Protein AF-A0A2A2QV15-F1 (afdb_monomer)

Solvent-accessible surface area (backbone atoms only — not comparable to full-atom values): 8910 Å² total; per-residue (Å²): 114,70,64,63,65,43,43,41,38,60,51,23,40,76,67,44,56,56,56,66,81,51,39,80,60,64,82,60,54,75,88,57,43,46,64,79,44,64,52,80,42,52,24,30,35,53,59,48,72,70,83,32,42,72,57,28,51,49,42,44,73,75,49,72,60,38,76,55,80,49,39,52,25,42,58,90,40,70,61,56,55,72,68,52,39,28,54,50,25,43,50,62,38,37,58,78,26,52,36,63,57,89,70,87,46,92,55,58,58,72,50,52,46,36,36,40,31,34,76,60,78,73,68,25,27,35,42,35,31,18,73,95,70,39,31,36,40,40,30,36,72,92,50,37,34,38,28,22,41,26,72,68,35,41,56,58,46,29,74,68,73,68,54,133

Nearest PDB structures (foldseek):
  4q0y-assembly2_C  TM=4.110E-01  e=7.824E-01  Clostridium sporogenes ATCC 15579
  8c61-assembly2_G  TM=3.708E-01  e=2.998E+00  Homo sapiens
  6obt-assembly1_A-2  TM=4.190E-01  e=6.043E+00  Streptomyces parvulus
  8a5m-assembly2_B  TM=4.557E-01  e=9.642E+00  Homo sapiens

pLDDT: mean 89.87, std 8.26, range [58.31, 98.19]

Sequence (164 aa):
MVVAWRCWPVVAALTGWNLRGAVIATPLSEFFLPPVRKPDEIRSGMAHPGFELPKLVAQSIFCLRAVRQGHAFWRDDPALADAEATQLAAILADSATYAPWWGEKGCGGFHADCYLRWGEGDERREVILCEGCHEALVYFGGGFVRCDLTKEGFEKISAITGAP

Structure (mmCIF, N/CA/C/O backbone):
data_AF-A0A2A2QV15-F1
#
_entry.id   AF-A0A2A2QV15-F1
#
loop_
_atom_site.group_PDB
_atom_site.id
_atom_site.type_symbol
_atom_site.label_atom_id
_atom_site.label_alt_id
_atom_site.label_comp_id
_atom_site.label_asym_id
_atom_site.label_entity_id
_atom_site.label_seq_id
_atom_site.pdbx_PDB_ins_code
_atom_site.Cartn_x
_atom_site.Cartn_y
_atom_site.Cartn_z
_atom_site.occupancy
_atom_site.B_iso_or_equiv
_atom_site.auth_seq_id
_atom_site.auth_comp_id
_atom_site.auth_asym_id
_atom_site.auth_atom_id
_atom_site.pdbx_PDB_model_num
ATOM 1 N N . MET A 1 1 ? 12.745 -19.283 -19.997 1.00 62.44 1 MET A N 1
ATOM 2 C CA . MET A 1 1 ? 11.746 -19.344 -18.902 1.00 62.44 1 MET A CA 1
ATOM 3 C C . MET A 1 1 ? 11.985 -18.302 -17.801 1.00 62.44 1 MET A C 1
ATOM 5 O O . MET A 1 1 ? 11.035 -17.636 -17.422 1.00 62.44 1 MET A O 1
ATOM 9 N N . VAL A 1 2 ? 13.229 -18.078 -17.342 1.00 74.25 2 VAL A N 1
ATOM 10 C CA . VAL A 1 2 ? 13.550 -17.121 -16.251 1.00 74.25 2 VAL A CA 1
ATOM 11 C C . VAL A 1 2 ? 13.168 -15.664 -16.563 1.00 74.25 2 VAL A C 1
ATOM 13 O O . VAL A 1 2 ? 12.631 -14.979 -15.700 1.00 74.25 2 VAL A O 1
ATOM 16 N N . VAL A 1 3 ? 13.390 -15.191 -17.795 1.00 74.25 3 VAL A N 1
ATOM 17 C CA . VAL A 1 3 ? 13.098 -13.794 -18.184 1.00 74.25 3 VAL A CA 1
ATOM 18 C C . VAL A 1 3 ? 11.598 -13.488 -18.161 1.00 74.25 3 VAL A C 1
ATOM 20 O O . VAL A 1 3 ? 11.200 -12.457 -17.634 1.00 74.25 3 VAL A O 1
ATOM 23 N N . ALA A 1 4 ? 10.756 -14.402 -18.655 1.00 76.50 4 ALA A N 1
ATOM 24 C CA . ALA A 1 4 ? 9.303 -14.218 -18.655 1.00 76.50 4 ALA A CA 1
ATOM 25 C C . ALA A 1 4 ? 8.748 -14.067 -17.228 1.00 76.50 4 ALA A C 1
ATOM 27 O O . ALA A 1 4 ? 7.976 -13.153 -16.956 1.00 76.50 4 ALA A O 1
ATOM 28 N N . TRP A 1 5 ? 9.221 -14.898 -16.292 1.00 77.50 5 TRP A N 1
ATOM 29 C CA . TRP A 1 5 ? 8.878 -14.757 -14.875 1.00 77.50 5 TRP A CA 1
ATOM 30 C C . TRP A 1 5 ? 9.447 -13.464 -14.277 1.00 77.50 5 TRP A C 1
ATOM 32 O O . TRP A 1 5 ? 8.806 -12.810 -13.454 1.00 77.50 5 TRP A O 1
ATOM 42 N N . ARG A 1 6 ? 10.633 -13.034 -14.737 1.00 80.81 6 ARG A N 1
ATOM 43 C CA . ARG A 1 6 ? 11.233 -11.781 -14.278 1.00 80.81 6 ARG A CA 1
ATOM 44 C C . ARG A 1 6 ? 10.488 -10.526 -14.744 1.00 80.81 6 ARG A C 1
ATOM 46 O O . ARG A 1 6 ? 10.493 -9.541 -14.015 1.00 80.81 6 ARG A O 1
ATOM 53 N N . CYS A 1 7 ? 9.819 -10.559 -15.885 1.00 81.69 7 CYS A N 1
ATOM 54 C CA . CYS A 1 7 ? 9.044 -9.418 -16.374 1.00 81.69 7 CYS A CA 1
ATOM 55 C C . CYS A 1 7 ? 7.574 -9.453 -15.936 1.00 81.69 7 CYS A C 1
ATOM 57 O O . CYS A 1 7 ? 6.863 -8.481 -16.173 1.00 81.69 7 CYS A O 1
ATOM 59 N N . TRP A 1 8 ? 7.113 -10.527 -15.282 1.00 81.50 8 TRP A N 1
ATOM 60 C CA . TRP A 1 8 ? 5.705 -10.685 -14.907 1.00 81.50 8 TRP A CA 1
ATOM 61 C C . TRP A 1 8 ? 5.116 -9.489 -14.142 1.00 81.50 8 T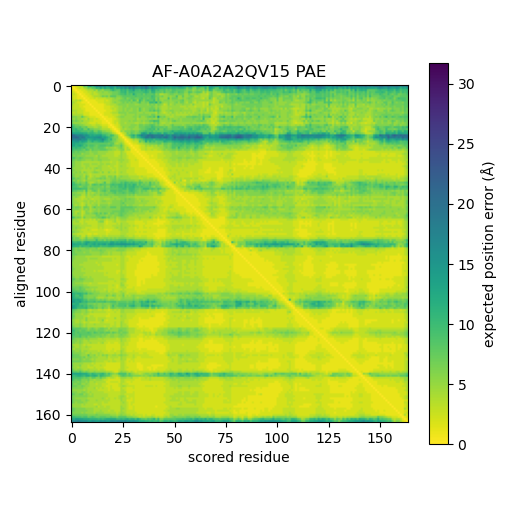RP A C 1
ATOM 63 O O . TRP A 1 8 ? 4.050 -9.045 -14.547 1.00 81.50 8 TRP A O 1
ATOM 73 N N . PRO A 1 9 ? 5.771 -8.899 -13.120 1.00 79.75 9 PRO A N 1
ATOM 74 C CA . PRO A 1 9 ? 5.202 -7.741 -12.424 1.00 79.75 9 PRO A CA 1
ATOM 75 C C . PRO A 1 9 ? 5.013 -6.521 -13.331 1.00 79.75 9 PRO A C 1
ATOM 77 O O . PRO A 1 9 ? 4.030 -5.801 -13.201 1.00 79.75 9 PRO A O 1
ATOM 80 N N . VAL A 1 10 ? 5.923 -6.321 -14.291 1.00 80.56 10 VAL A N 1
ATOM 81 C CA . VAL A 1 10 ? 5.814 -5.246 -15.286 1.00 80.56 10 V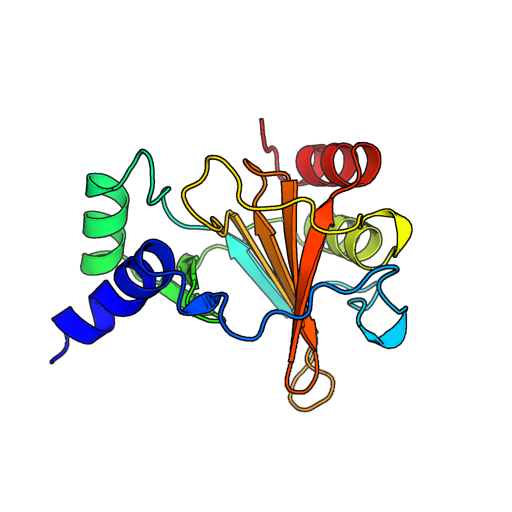AL A CA 1
ATOM 82 C C . VAL A 1 10 ? 4.623 -5.508 -16.204 1.00 80.56 10 VAL A C 1
ATOM 84 O O . VAL A 1 10 ? 3.812 -4.619 -16.428 1.00 80.56 10 VAL A O 1
ATOM 87 N N . VAL A 1 11 ? 4.472 -6.742 -16.691 1.00 84.31 11 VAL A N 1
ATOM 88 C CA . VAL A 1 11 ? 3.320 -7.132 -17.519 1.00 84.31 11 VAL A CA 1
ATOM 89 C C . VAL A 1 11 ? 2.014 -7.002 -16.737 1.00 84.31 11 VAL A C 1
ATOM 91 O O . VAL A 1 11 ? 1.047 -6.462 -17.264 1.00 84.31 11 VAL A O 1
ATOM 94 N N . ALA A 1 12 ? 1.977 -7.464 -15.488 1.00 82.75 12 ALA A N 1
ATOM 95 C CA . ALA A 1 12 ? 0.801 -7.387 -14.633 1.00 82.75 12 ALA A CA 1
ATOM 96 C C . ALA A 1 12 ? 0.378 -5.931 -14.423 1.00 82.75 12 ALA A C 1
ATOM 98 O O . ALA A 1 12 ? -0.772 -5.615 -14.707 1.00 82.75 12 ALA A O 1
ATOM 99 N N . ALA A 1 13 ? 1.319 -5.052 -14.057 1.00 81.75 13 ALA A N 1
ATOM 100 C CA . ALA A 1 13 ? 1.068 -3.622 -13.903 1.00 81.75 13 ALA A CA 1
ATOM 101 C C . ALA A 1 13 ? 0.555 -2.979 -15.203 1.00 81.75 13 ALA A C 1
ATOM 103 O O . ALA A 1 13 ? -0.468 -2.307 -15.186 1.00 81.75 13 ALA A O 1
ATOM 104 N N . LEU A 1 14 ? 1.205 -3.241 -16.344 1.00 81.75 14 LEU A N 1
ATOM 105 C CA . LEU A 1 14 ? 0.814 -2.662 -17.639 1.00 81.75 14 LEU A CA 1
ATOM 106 C C . LEU A 1 14 ? -0.540 -3.166 -18.159 1.00 81.75 14 LEU A C 1
ATOM 108 O O . LEU A 1 14 ? -1.197 -2.480 -18.935 1.00 81.75 14 LEU A O 1
ATOM 112 N N . THR A 1 15 ? -0.943 -4.378 -17.781 1.00 84.00 15 THR A N 1
ATOM 113 C CA . THR A 1 15 ? -2.201 -4.996 -18.238 1.00 84.00 15 THR A CA 1
ATOM 114 C C . THR A 1 15 ? -3.331 -4.881 -17.216 1.00 84.00 15 THR A C 1
ATOM 116 O O . THR A 1 15 ? -4.448 -5.319 -17.496 1.00 84.00 15 THR A O 1
ATOM 119 N N . GLY A 1 16 ? -3.045 -4.352 -16.021 1.00 81.69 16 GLY A N 1
ATOM 120 C CA . GLY A 1 16 ? -3.964 -4.331 -14.884 1.00 81.69 16 GLY A CA 1
ATOM 121 C C . GLY A 1 16 ? -4.351 -5.724 -14.374 1.00 81.69 16 GLY A C 1
ATOM 122 O O . GLY A 1 16 ? -5.360 -5.867 -13.686 1.00 81.69 16 GLY A O 1
ATOM 123 N N . TRP A 1 17 ? -3.603 -6.782 -14.716 1.00 84.88 17 TRP A N 1
ATOM 124 C CA . TRP A 1 17 ? -3.956 -8.149 -14.307 1.00 84.88 17 TRP A CA 1
ATOM 125 C C . TRP A 1 17 ? -3.967 -8.290 -12.782 1.00 84.88 17 TRP A C 1
ATOM 127 O O . TRP A 1 17 ? -4.853 -8.930 -12.224 1.00 84.88 17 TRP A O 1
ATOM 137 N N . ASN A 1 18 ? -3.012 -7.654 -12.109 1.00 82.44 18 ASN A N 1
ATOM 138 C CA . ASN A 1 18 ? -2.899 -7.581 -10.650 1.00 82.44 18 ASN A CA 1
ATOM 139 C C . ASN A 1 18 ? -4.104 -6.917 -9.961 1.00 82.44 18 ASN A C 1
ATOM 141 O O . ASN A 1 18 ? -4.276 -7.090 -8.763 1.00 82.44 18 ASN A O 1
ATOM 145 N N . LEU A 1 19 ? -4.942 -6.190 -10.703 1.00 86.44 19 LEU A N 1
ATOM 146 C CA . LEU A 1 19 ? -6.130 -5.513 -10.178 1.00 86.44 19 LEU A CA 1
ATOM 147 C C . LEU A 1 19 ? -7.428 -6.267 -10.500 1.00 86.44 19 LEU A C 1
ATOM 149 O O . LEU A 1 19 ? -8.512 -5.858 -10.080 1.00 86.44 19 LEU A O 1
ATOM 153 N N . ARG A 1 20 ? -7.357 -7.380 -11.241 1.00 85.19 20 ARG A N 1
ATOM 154 C CA . ARG A 1 20 ? -8.545 -8.173 -11.574 1.00 85.19 20 ARG A CA 1
ATOM 155 C C . ARG A 1 20 ? -9.133 -8.808 -10.318 1.00 85.19 20 ARG A C 1
ATOM 157 O O . ARG A 1 20 ? -8.440 -9.503 -9.585 1.00 85.19 20 ARG A O 1
ATOM 164 N N . GLY A 1 21 ? -10.436 -8.615 -10.127 1.00 83.00 21 GLY A N 1
ATOM 165 C CA . GLY A 1 21 ? -11.162 -9.131 -8.966 1.00 83.00 21 GLY A CA 1
ATOM 166 C C . GLY A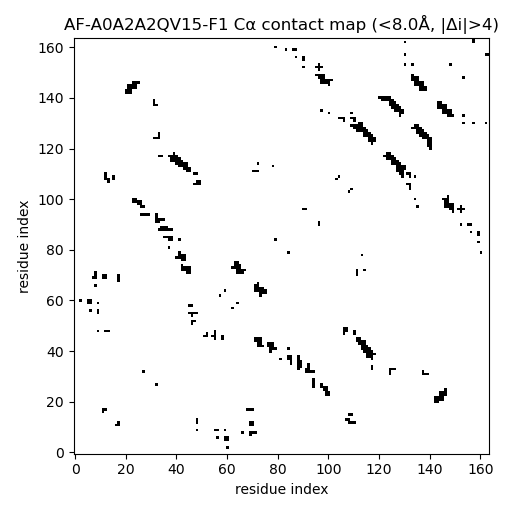 1 21 ? -11.178 -8.186 -7.765 1.00 83.00 21 GLY A C 1
ATOM 167 O O . GLY A 1 21 ? -11.719 -8.571 -6.732 1.00 83.00 21 GLY A O 1
ATOM 168 N N . ALA A 1 22 ? -10.639 -6.967 -7.900 1.00 82.31 22 ALA A N 1
ATOM 169 C CA . ALA A 1 22 ? -10.774 -5.937 -6.878 1.00 82.31 22 ALA A CA 1
ATOM 170 C C . ALA A 1 22 ? -12.256 -5.665 -6.609 1.00 82.31 22 ALA A C 1
ATOM 172 O O . ALA A 1 22 ? -13.003 -5.294 -7.520 1.00 82.31 22 ALA A O 1
ATOM 173 N N . VAL A 1 23 ? -12.679 -5.818 -5.358 1.00 84.25 23 VAL A N 1
ATOM 174 C CA . VAL A 1 23 ? -13.989 -5.328 -4.946 1.00 84.25 23 VAL A CA 1
ATOM 175 C C . VAL A 1 23 ? -13.869 -3.822 -4.742 1.00 84.25 23 VAL A C 1
ATOM 177 O O . VAL A 1 23 ? -12.983 -3.343 -4.040 1.00 84.25 23 VAL A O 1
ATOM 180 N N . ILE A 1 24 ? -14.773 -3.065 -5.351 1.00 77.06 24 ILE A N 1
ATOM 181 C CA . ILE A 1 24 ? -14.915 -1.636 -5.081 1.00 77.06 24 ILE A CA 1
ATOM 182 C C . ILE A 1 24 ? -15.961 -1.530 -3.974 1.00 77.06 24 ILE A C 1
ATOM 184 O O . ILE A 1 24 ? -17.159 -1.555 -4.245 1.00 77.06 24 ILE A O 1
ATOM 188 N N . ALA A 1 25 ? -15.525 -1.522 -2.715 1.00 62.81 25 ALA A N 1
ATOM 189 C CA . ALA A 1 25 ? -16.428 -1.475 -1.568 1.00 62.81 25 ALA A CA 1
ATOM 190 C C . ALA A 1 25 ? -16.093 -0.295 -0.667 1.00 62.81 25 ALA A C 1
ATOM 192 O O . ALA A 1 25 ? -14.955 -0.143 -0.231 1.00 62.81 25 ALA A O 1
ATOM 193 N N . THR A 1 26 ? -17.114 0.502 -0.351 1.00 61.28 26 THR A N 1
ATOM 194 C CA . THR A 1 26 ? -17.081 1.451 0.765 1.00 61.28 26 THR A CA 1
ATOM 195 C C . THR A 1 26 ? -18.448 1.584 1.445 1.00 61.28 26 THR A C 1
ATOM 197 O O . THR A 1 26 ? -19.468 1.439 0.767 1.00 61.28 26 THR A O 1
ATOM 200 N N . PRO A 1 27 ? -18.479 1.866 2.766 1.00 71.94 27 PRO A N 1
ATOM 201 C CA . PRO A 1 27 ? -17.313 2.020 3.648 1.00 71.94 27 PRO A CA 1
ATOM 202 C C . PRO A 1 27 ? -16.567 0.693 3.856 1.00 71.94 27 PRO A C 1
ATOM 204 O O . PRO A 1 27 ? -17.160 -0.385 3.776 1.00 71.94 27 PRO A O 1
ATOM 207 N N . LEU A 1 28 ? -15.246 0.768 4.048 1.00 82.00 28 LEU A N 1
ATOM 208 C CA . LEU A 1 28 ? -14.431 -0.418 4.302 1.00 82.00 28 LEU A CA 1
ATOM 209 C C . LEU A 1 28 ? -14.851 -0.981 5.665 1.00 82.00 28 LEU A C 1
ATOM 211 O O . LEU A 1 28 ? -14.764 -0.284 6.674 1.00 82.00 28 LEU A O 1
ATOM 215 N N . SER A 1 29 ? -15.367 -2.210 5.696 1.00 85.06 29 SER A N 1
ATOM 216 C CA . SER A 1 29 ? -15.741 -2.846 6.962 1.00 85.06 29 SER A CA 1
ATOM 217 C C . SER A 1 29 ? -14.509 -2.987 7.854 1.00 85.06 29 SER A C 1
ATOM 219 O O . SER A 1 29 ? -13.446 -3.373 7.366 1.00 85.06 29 SER A O 1
ATOM 221 N N . GLU A 1 30 ? -14.669 -2.762 9.162 1.00 86.88 30 GLU A N 1
ATOM 222 C CA . GLU A 1 30 ? -13.610 -2.978 10.158 1.00 86.88 30 GLU A CA 1
ATOM 223 C C . GLU A 1 30 ? -12.987 -4.378 10.067 1.00 86.88 30 GLU A C 1
ATOM 225 O O . GLU A 1 30 ? -11.804 -4.557 10.330 1.00 86.88 30 GLU A O 1
ATOM 230 N N . PHE A 1 31 ? -13.754 -5.370 9.604 1.00 85.88 31 PHE A N 1
ATOM 231 C CA . PHE A 1 31 ? -13.278 -6.736 9.396 1.00 85.88 31 PHE A CA 1
ATOM 232 C C . PHE A 1 31 ? -12.126 -6.851 8.374 1.00 85.88 31 PHE A C 1
ATOM 234 O O . PHE A 1 31 ? -11.301 -7.773 8.449 1.00 85.88 31 PHE A O 1
ATOM 241 N N . PHE A 1 32 ? -12.068 -5.929 7.409 1.00 89.81 32 PHE A N 1
ATOM 242 C CA . PHE A 1 32 ? -11.049 -5.900 6.359 1.00 89.81 32 PHE A CA 1
ATOM 243 C C . PHE A 1 32 ? -9.807 -5.100 6.749 1.00 89.81 32 PHE A C 1
ATOM 245 O O . PHE A 1 32 ? -8.779 -5.234 6.087 1.00 89.81 32 PHE A O 1
ATOM 252 N N . LEU A 1 33 ? -9.887 -4.287 7.804 1.00 94.50 33 LEU A N 1
ATOM 253 C CA . LEU A 1 33 ? -8.796 -3.407 8.201 1.00 94.50 33 LEU A CA 1
ATOM 254 C C . LEU A 1 33 ? -7.606 -4.207 8.756 1.00 94.50 33 LEU A C 1
ATOM 256 O O . LEU A 1 33 ? -7.784 -5.276 9.355 1.00 94.50 33 LEU A O 1
ATOM 260 N N . PRO A 1 34 ? -6.373 -3.717 8.548 1.00 96.12 34 PRO A N 1
ATOM 261 C CA . PRO A 1 34 ? -5.207 -4.270 9.216 1.00 96.12 34 PRO A CA 1
ATOM 262 C C . PRO A 1 34 ? -5.271 -4.000 10.731 1.00 96.12 34 PRO A C 1
ATOM 264 O O . PRO A 1 34 ? -5.945 -3.072 11.178 1.00 96.12 34 PRO A O 1
ATOM 267 N N . PRO A 1 35 ? -4.564 -4.792 11.552 1.00 96.69 35 PRO A N 1
ATOM 268 C CA . PRO A 1 35 ? -4.526 -4.578 12.995 1.00 96.69 35 PRO A CA 1
ATOM 269 C C . PRO A 1 35 ? -3.663 -3.363 13.383 1.00 96.69 35 PRO A C 1
ATOM 271 O O . PRO A 1 35 ? -2.657 -3.067 12.739 1.00 96.69 35 PRO A O 1
ATOM 274 N N . VAL A 1 36 ? -3.984 -2.737 14.523 1.00 96.69 36 VAL A N 1
ATOM 275 C CA . VAL A 1 36 ? -3.201 -1.649 15.152 1.00 96.69 36 VAL A CA 1
ATOM 276 C C . VAL A 1 36 ? -1.947 -2.218 15.839 1.00 96.69 36 VAL A C 1
ATOM 278 O O . VAL A 1 36 ? -1.796 -2.185 17.060 1.00 96.69 36 VAL A O 1
ATOM 281 N N . ARG A 1 37 ? -1.047 -2.827 15.066 1.00 96.75 37 ARG A N 1
ATOM 282 C CA . ARG A 1 37 ? 0.255 -3.312 15.545 1.00 96.75 37 ARG A CA 1
ATOM 283 C C . ARG A 1 37 ? 1.307 -3.191 14.456 1.00 96.75 37 ARG A C 1
ATOM 285 O O . ARG A 1 37 ? 0.975 -3.107 13.276 1.00 96.75 37 ARG A O 1
ATOM 292 N N . LYS A 1 38 ? 2.579 -3.272 14.849 1.00 97.19 38 LYS A N 1
ATOM 293 C CA . LYS A 1 38 ? 3.703 -3.321 13.910 1.00 97.19 38 LYS A CA 1
ATOM 294 C C . LYS A 1 38 ? 3.463 -4.400 12.828 1.00 97.19 38 LYS A C 1
ATOM 296 O O . LYS A 1 38 ? 3.104 -5.528 13.196 1.00 97.19 38 LYS A O 1
ATOM 301 N N . PRO A 1 39 ? 3.653 -4.076 11.534 1.00 97.50 39 PRO A N 1
ATOM 302 C CA . PRO A 1 39 ? 3.618 -5.062 10.460 1.00 97.50 39 PRO A CA 1
ATOM 303 C C . PRO A 1 39 ? 4.759 -6.072 10.605 1.00 97.50 39 PRO A C 1
ATOM 305 O O . PRO A 1 39 ? 5.867 -5.738 11.028 1.00 97.50 39 PRO A O 1
ATOM 308 N N . ASP A 1 40 ? 4.486 -7.315 10.223 1.00 96.88 40 ASP A N 1
ATOM 309 C CA . ASP A 1 40 ? 5.472 -8.399 10.205 1.00 96.88 40 ASP A CA 1
ATOM 310 C C . ASP A 1 40 ? 6.448 -8.242 9.024 1.00 96.88 40 ASP A C 1
ATOM 312 O O . ASP A 1 40 ? 7.556 -8.777 9.033 1.00 96.88 40 ASP A O 1
ATOM 316 N N . GLU A 1 41 ? 6.043 -7.492 7.997 1.00 96.44 41 GLU A N 1
ATOM 317 C CA . GLU A 1 41 ? 6.853 -7.171 6.826 1.00 96.44 41 GLU A CA 1
ATOM 318 C C . GLU A 1 41 ? 6.460 -5.795 6.278 1.00 96.44 41 GLU A C 1
ATOM 320 O O . GLU A 1 41 ? 5.272 -5.504 6.127 1.00 96.44 41 GLU A O 1
ATOM 325 N N . ILE A 1 42 ? 7.461 -4.977 5.947 1.00 96.62 42 ILE A N 1
ATOM 326 C CA . ILE A 1 42 ? 7.291 -3.708 5.241 1.00 96.62 42 ILE A CA 1
ATOM 327 C C . ILE A 1 42 ? 8.300 -3.608 4.096 1.00 96.62 42 ILE A C 1
ATOM 329 O O . ILE A 1 42 ? 9.433 -4.071 4.244 1.00 96.62 42 ILE A O 1
ATOM 333 N N . ARG A 1 43 ? 7.889 -3.070 2.941 1.00 96.19 43 ARG A N 1
ATOM 334 C CA . ARG A 1 43 ? 8.749 -2.951 1.754 1.00 96.19 43 ARG A CA 1
ATOM 335 C C . ARG A 1 43 ? 8.455 -1.711 0.927 1.00 96.19 43 ARG A C 1
ATOM 337 O O . ARG A 1 43 ? 7.291 -1.389 0.705 1.00 96.19 43 ARG A O 1
ATOM 344 N N . SER A 1 44 ? 9.515 -1.127 0.378 1.00 95.38 44 SER A N 1
ATOM 345 C CA . SER A 1 44 ? 9.424 -0.024 -0.573 1.00 95.38 44 SER A CA 1
ATOM 346 C C . SER A 1 44 ? 9.179 -0.530 -1.991 1.00 95.38 44 SER A C 1
ATOM 348 O O . SER A 1 44 ? 9.697 -1.574 -2.421 1.00 95.38 44 SER A O 1
ATOM 350 N N . GLY A 1 45 ? 8.400 0.249 -2.724 1.00 93.31 45 GLY A N 1
ATOM 351 C CA . GLY A 1 45 ? 8.103 0.086 -4.132 1.00 93.31 45 GLY A CA 1
ATOM 352 C C . GLY A 1 45 ? 9.323 0.226 -5.031 1.00 93.31 45 GLY A C 1
ATOM 353 O O . GLY A 1 45 ? 10.356 0.795 -4.675 1.00 93.31 45 GLY A O 1
ATOM 354 N N . MET A 1 46 ? 9.200 -0.320 -6.237 1.00 92.19 46 MET A N 1
ATOM 355 C CA . MET A 1 46 ? 10.176 -0.123 -7.312 1.00 92.19 46 MET A CA 1
ATOM 356 C C . MET A 1 46 ? 9.760 1.046 -8.220 1.00 92.19 46 MET A C 1
ATOM 358 O O . MET A 1 46 ? 8.680 1.612 -8.063 1.00 92.19 46 MET A O 1
ATOM 362 N N . ALA A 1 47 ? 10.617 1.403 -9.182 1.00 87.94 47 ALA A N 1
ATOM 363 C CA . ALA A 1 47 ? 10.401 2.548 -10.071 1.00 87.94 47 ALA A CA 1
ATOM 364 C C . ALA A 1 47 ? 9.041 2.524 -10.802 1.00 87.94 47 ALA A C 1
ATOM 366 O O . ALA A 1 47 ? 8.493 1.459 -11.102 1.00 87.94 47 ALA A O 1
ATOM 367 N N . HIS A 1 48 ? 8.515 3.705 -11.132 1.00 81.19 48 HIS A N 1
ATOM 368 C CA . HIS A 1 48 ? 7.199 3.835 -11.761 1.00 81.19 48 HIS A CA 1
ATOM 369 C C . HIS A 1 48 ? 7.138 3.187 -13.158 1.00 81.19 48 HIS A C 1
ATOM 371 O O . HIS A 1 48 ? 7.982 3.478 -14.012 1.00 81.19 48 HIS A O 1
ATOM 377 N N . PRO A 1 49 ? 6.086 2.409 -13.476 1.00 77.44 49 PRO A N 1
ATOM 378 C CA . PRO A 1 49 ? 5.893 1.876 -14.823 1.00 77.44 49 PRO A CA 1
ATOM 379 C C . PRO A 1 49 ? 5.542 2.960 -15.853 1.00 77.44 49 PRO A C 1
ATOM 381 O O . PRO A 1 49 ? 5.915 2.821 -17.014 1.00 77.44 49 PRO A O 1
ATOM 384 N N . GLY A 1 50 ? 4.856 4.035 -15.442 1.00 74.56 50 GLY A N 1
ATOM 385 C CA . GLY A 1 50 ? 4.382 5.087 -16.350 1.00 74.56 50 GLY A CA 1
ATOM 386 C C . GLY A 1 50 ? 5.466 6.060 -16.827 1.00 74.56 50 GLY A C 1
ATOM 387 O O . GLY A 1 50 ? 5.467 6.447 -17.992 1.00 74.56 50 GLY A O 1
ATOM 388 N N . PHE A 1 51 ? 6.409 6.428 -15.953 1.00 80.25 51 PHE A N 1
ATOM 389 C CA . PHE A 1 51 ? 7.396 7.487 -16.232 1.00 80.25 51 PHE A CA 1
ATOM 390 C C . PHE A 1 51 ? 8.851 7.009 -16.174 1.00 80.25 51 PHE A C 1
ATOM 392 O O . PHE A 1 51 ? 9.732 7.632 -16.760 1.00 80.25 51 PHE A O 1
ATOM 399 N N . GLU A 1 52 ? 9.114 5.880 -15.513 1.00 83.56 52 GLU A N 1
ATOM 400 C CA . GLU A 1 52 ? 10.463 5.357 -15.290 1.00 83.56 52 GLU A CA 1
ATOM 401 C C . GLU A 1 52 ? 10.646 3.958 -15.901 1.00 83.56 52 GLU A C 1
ATOM 403 O O . GLU A 1 52 ? 11.460 3.165 -15.425 1.00 83.56 52 GLU A O 1
ATOM 408 N N . LEU A 1 53 ? 9.920 3.634 -16.979 1.00 82.88 53 LEU A N 1
ATOM 409 C CA . LEU A 1 53 ? 9.902 2.287 -17.562 1.00 82.88 53 LEU A CA 1
ATOM 410 C C . LEU A 1 53 ? 11.304 1.691 -17.821 1.00 82.88 53 LEU A C 1
ATOM 412 O O . LEU A 1 53 ? 11.520 0.542 -17.430 1.00 82.88 53 LEU A O 1
ATOM 416 N N . PRO A 1 54 ? 12.294 2.415 -18.391 1.00 86.81 54 PRO A N 1
ATOM 417 C CA . PRO A 1 54 ? 13.641 1.862 -18.564 1.00 86.81 54 PRO A CA 1
ATOM 418 C C . PRO A 1 54 ? 14.305 1.470 -17.236 1.00 86.81 54 PRO A C 1
ATOM 420 O O . PRO A 1 54 ? 14.941 0.419 -17.143 1.00 86.81 54 PRO A O 1
ATOM 423 N N . LYS A 1 55 ? 14.116 2.284 -16.191 1.00 89.44 55 LYS A N 1
ATOM 424 C CA . LYS A 1 55 ? 14.633 2.031 -14.842 1.00 89.44 55 LYS A CA 1
ATOM 425 C C . LYS A 1 55 ? 13.903 0.854 -14.200 1.00 89.44 55 LYS A C 1
ATOM 427 O O . LYS A 1 55 ? 14.569 -0.042 -13.691 1.00 89.44 55 LYS A O 1
ATOM 432 N N . LEU A 1 56 ? 12.573 0.786 -14.298 1.00 85.06 56 LEU A N 1
ATOM 433 C CA . LEU A 1 56 ? 11.791 -0.349 -13.800 1.00 85.06 56 LEU A CA 1
ATOM 434 C C . LEU A 1 56 ? 12.188 -1.661 -14.489 1.00 85.06 56 LEU A C 1
ATOM 436 O O . LEU A 1 56 ? 12.328 -2.683 -13.819 1.00 85.06 56 LEU A O 1
ATOM 440 N N . VAL A 1 57 ? 12.408 -1.656 -15.807 1.00 84.25 57 VAL A N 1
ATOM 441 C CA . VAL A 1 57 ? 12.872 -2.839 -16.550 1.00 84.25 57 VAL A CA 1
ATOM 442 C C . VAL A 1 57 ? 14.261 -3.259 -16.076 1.00 84.25 57 VAL A C 1
ATOM 444 O O . VAL A 1 57 ? 14.460 -4.431 -15.753 1.00 84.25 57 VAL A O 1
ATOM 447 N N . ALA A 1 58 ? 15.205 -2.321 -15.967 1.00 88.12 58 ALA A N 1
ATOM 448 C CA . ALA A 1 58 ? 16.543 -2.613 -15.460 1.00 88.12 58 ALA A CA 1
ATOM 449 C C . ALA A 1 58 ? 16.486 -3.205 -14.043 1.00 88.12 58 ALA A C 1
ATOM 451 O O . ALA A 1 58 ? 17.039 -4.278 -13.795 1.00 88.12 58 ALA A O 1
ATOM 452 N N . GLN A 1 59 ? 15.740 -2.577 -13.133 1.00 88.31 59 GLN A N 1
ATOM 453 C CA . GLN A 1 59 ? 15.567 -3.087 -11.777 1.00 88.31 59 GLN A CA 1
ATOM 454 C C . GLN A 1 59 ? 14.867 -4.461 -11.771 1.00 88.31 59 GLN A C 1
ATOM 456 O O . GLN A 1 59 ? 15.265 -5.365 -11.042 1.00 88.31 59 GLN A O 1
ATOM 461 N N . SER A 1 60 ? 13.882 -4.686 -12.642 1.00 81.69 60 SER A N 1
ATOM 462 C CA . SER A 1 60 ? 13.194 -5.980 -12.772 1.00 81.69 60 SER A CA 1
ATOM 463 C C . SER A 1 60 ? 14.095 -7.099 -13.312 1.00 81.69 60 SER A C 1
ATOM 465 O O . SER A 1 60 ? 13.836 -8.282 -13.080 1.00 81.69 60 SER A O 1
ATOM 467 N N . ILE A 1 61 ? 15.159 -6.776 -14.039 1.00 85.00 61 ILE A N 1
ATOM 468 C CA . ILE A 1 61 ? 16.081 -7.787 -14.566 1.00 85.00 61 ILE A CA 1
ATOM 469 C C . ILE A 1 61 ? 17.225 -8.043 -13.584 1.00 85.00 61 ILE A C 1
ATOM 471 O O . ILE A 1 61 ? 17.588 -9.208 -13.372 1.00 85.00 61 ILE A O 1
ATOM 475 N N . PHE A 1 62 ? 17.772 -6.979 -12.995 1.00 89.44 62 PHE A N 1
ATOM 476 C CA . PHE A 1 62 ? 19.063 -7.003 -12.307 1.00 89.44 62 PHE A CA 1
ATOM 477 C C . PHE A 1 62 ? 18.980 -6.874 -10.785 1.00 89.44 62 PHE A C 1
ATOM 479 O O . PHE A 1 62 ? 19.942 -7.229 -10.109 1.00 89.44 62 PHE A O 1
ATOM 486 N N . CYS A 1 63 ? 17.856 -6.425 -10.227 1.00 89.25 63 CYS A N 1
ATOM 487 C CA . CYS A 1 63 ? 17.707 -6.275 -8.784 1.00 89.25 63 CYS A CA 1
ATOM 488 C C . CYS A 1 63 ? 16.961 -7.448 -8.146 1.00 89.25 63 CYS A C 1
ATOM 490 O O . CYS A 1 63 ? 16.075 -8.075 -8.737 1.00 89.25 63 CYS A O 1
ATOM 492 N N . LEU A 1 64 ? 17.315 -7.727 -6.893 1.00 89.31 64 LEU A N 1
ATOM 493 C CA . LEU A 1 64 ? 16.590 -8.672 -6.057 1.00 89.31 64 LEU A CA 1
ATOM 494 C C . LEU A 1 64 ? 15.314 -8.008 -5.561 1.00 89.31 64 LEU A C 1
ATOM 496 O O . LEU A 1 64 ? 15.340 -6.926 -4.977 1.00 89.31 64 LEU A O 1
ATOM 500 N N . ARG A 1 65 ? 14.195 -8.684 -5.787 1.00 91.81 65 ARG A N 1
ATOM 501 C CA . ARG A 1 65 ? 12.877 -8.169 -5.441 1.00 91.81 65 ARG A CA 1
ATOM 502 C C . ARG A 1 65 ? 12.024 -9.213 -4.750 1.00 91.81 65 ARG A C 1
ATOM 504 O O . ARG A 1 65 ? 12.195 -10.416 -4.961 1.00 91.81 65 ARG A O 1
ATOM 511 N N . ALA A 1 66 ? 11.069 -8.728 -3.979 1.00 93.12 66 ALA A N 1
ATOM 512 C CA . ALA A 1 66 ? 9.906 -9.484 -3.571 1.00 93.12 66 ALA A CA 1
ATOM 513 C C . ALA A 1 66 ? 8.759 -9.179 -4.541 1.00 93.12 66 ALA A C 1
ATOM 515 O O . ALA A 1 66 ? 8.591 -8.043 -4.977 1.00 93.12 66 ALA A O 1
ATOM 516 N N . VAL A 1 67 ? 7.970 -10.195 -4.890 1.00 92.94 67 VAL A N 1
ATOM 517 C CA . VAL A 1 67 ? 6.693 -9.994 -5.582 1.00 92.94 67 VAL A CA 1
ATOM 518 C C . VAL A 1 67 ? 5.575 -10.259 -4.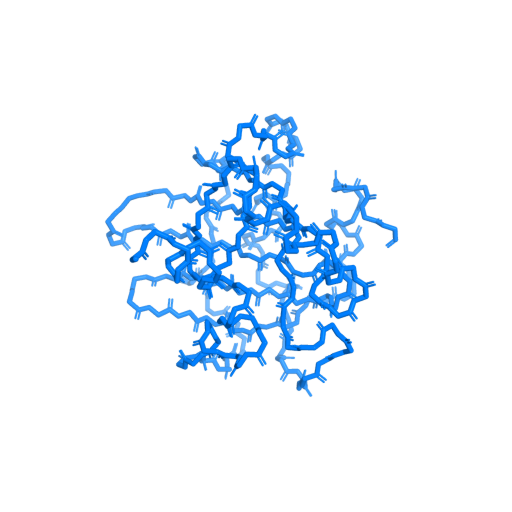580 1.00 92.94 67 VAL A C 1
ATOM 520 O O . VAL A 1 67 ? 5.584 -11.303 -3.918 1.00 92.94 67 VAL A O 1
ATOM 523 N N . ARG A 1 68 ? 4.643 -9.315 -4.438 1.00 94.38 68 ARG A N 1
ATOM 524 C CA . ARG A 1 68 ? 3.460 -9.419 -3.571 1.00 94.38 68 ARG A CA 1
ATOM 525 C C . ARG A 1 68 ? 2.244 -8.973 -4.357 1.00 94.38 68 ARG A C 1
ATOM 527 O O . ARG A 1 68 ? 2.258 -7.895 -4.934 1.00 94.38 68 ARG A O 1
ATOM 534 N N . GLN A 1 69 ? 1.242 -9.844 -4.444 1.00 93.38 69 GLN A N 1
ATOM 535 C CA . GLN A 1 69 ? -0.002 -9.577 -5.175 1.00 93.38 69 GLN A CA 1
ATOM 536 C C . GLN A 1 69 ? 0.219 -9.044 -6.606 1.00 93.38 69 GLN A C 1
ATOM 538 O O . GLN A 1 69 ? -0.471 -8.161 -7.092 1.00 93.38 69 GLN A O 1
ATOM 543 N N . GLY A 1 70 ? 1.249 -9.560 -7.288 1.00 90.94 70 GLY A N 1
ATOM 544 C CA . GLY A 1 70 ? 1.620 -9.128 -8.640 1.00 90.94 70 GLY A CA 1
ATOM 545 C C . GLY A 1 70 ? 2.461 -7.847 -8.725 1.00 90.94 70 GLY A C 1
ATOM 546 O O . GLY A 1 70 ? 2.967 -7.551 -9.803 1.00 90.94 70 GLY A O 1
ATOM 547 N N . HIS A 1 71 ? 2.694 -7.143 -7.617 1.00 92.31 71 HIS A N 1
ATOM 548 C CA . HIS A 1 71 ? 3.534 -5.946 -7.539 1.00 92.31 71 HIS A CA 1
ATOM 549 C C . HIS A 1 71 ? 4.963 -6.277 -7.096 1.00 92.31 71 HIS A C 1
ATOM 551 O O . HIS A 1 71 ? 5.186 -7.234 -6.352 1.00 92.31 71 HIS A O 1
ATOM 557 N N . ALA A 1 72 ? 5.939 -5.504 -7.573 1.00 92.69 72 ALA A N 1
ATOM 558 C CA . ALA A 1 72 ? 7.355 -5.701 -7.282 1.00 92.69 72 ALA A CA 1
ATOM 559 C C . ALA A 1 72 ? 7.867 -4.682 -6.255 1.00 92.69 72 ALA A C 1
ATOM 561 O O . ALA A 1 72 ? 7.631 -3.487 -6.398 1.00 92.69 72 ALA A O 1
ATOM 562 N N . PHE A 1 73 ? 8.612 -5.178 -5.268 1.00 94.44 73 PHE A N 1
ATOM 563 C CA . PHE A 1 73 ? 9.167 -4.409 -4.154 1.00 94.44 73 PHE A CA 1
ATOM 564 C C . PHE A 1 73 ? 10.629 -4.774 -3.924 1.00 94.44 73 PHE A C 1
ATOM 566 O O . PHE A 1 73 ? 11.051 -5.894 -4.238 1.00 94.44 73 PHE A O 1
ATOM 573 N N . TRP A 1 74 ? 11.395 -3.887 -3.299 1.00 94.50 74 TRP A N 1
ATOM 574 C CA . TRP A 1 74 ? 12.758 -4.204 -2.876 1.00 94.50 74 TRP A CA 1
ATOM 575 C C . TRP A 1 74 ? 12.769 -5.335 -1.839 1.00 94.50 74 TRP A C 1
ATOM 577 O O . TRP A 1 74 ? 11.955 -5.379 -0.912 1.00 94.50 74 TRP A O 1
ATOM 587 N N . ARG A 1 75 ? 13.664 -6.317 -2.023 1.00 91.62 75 ARG A N 1
ATOM 588 C CA . ARG A 1 75 ? 13.686 -7.527 -1.179 1.00 91.62 75 ARG A CA 1
ATOM 589 C C . ARG A 1 75 ? 14.338 -7.307 0.187 1.00 91.62 75 ARG A C 1
ATOM 591 O O . ARG A 1 75 ? 13.928 -7.931 1.162 1.00 91.62 75 ARG A O 1
ATOM 598 N N . ASP A 1 76 ? 15.327 -6.435 0.261 1.00 89.19 76 ASP A N 1
ATOM 599 C CA . ASP A 1 76 ? 16.176 -6.313 1.447 1.00 89.19 76 ASP A CA 1
ATOM 600 C C . ASP A 1 76 ? 16.074 -4.896 2.054 1.00 89.19 76 ASP A C 1
ATOM 602 O O . ASP A 1 76 ? 17.006 -4.427 2.696 1.00 89.19 76 ASP A O 1
ATOM 606 N N . ASP A 1 77 ? 14.939 -4.218 1.83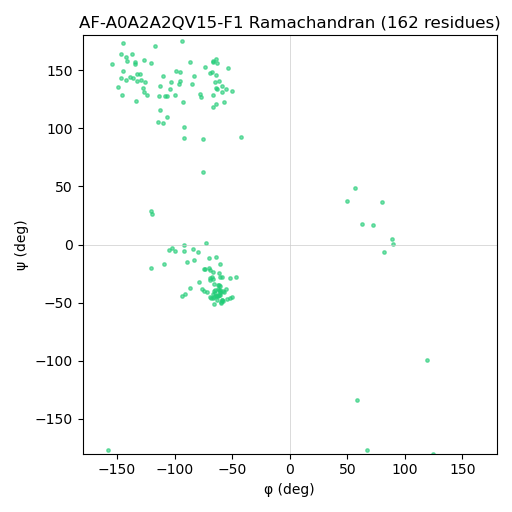0 1.00 86.19 77 ASP A N 1
ATOM 607 C CA . ASP A 1 77 ? 14.676 -2.837 2.247 1.00 86.19 77 ASP A CA 1
ATOM 608 C C . ASP A 1 77 ? 13.557 -2.775 3.306 1.00 86.19 77 ASP A C 1
ATOM 610 O O . ASP A 1 77 ? 12.384 -2.981 2.960 1.00 86.19 77 ASP A O 1
ATOM 614 N N . PRO A 1 78 ? 13.891 -2.541 4.589 1.00 75.62 78 PRO A N 1
ATOM 615 C CA . PRO A 1 78 ? 12.905 -2.215 5.603 1.00 75.62 78 PRO A CA 1
ATOM 616 C C . PRO A 1 78 ? 12.478 -0.763 5.377 1.00 75.62 78 PRO A C 1
ATOM 618 O O . PRO A 1 78 ? 13.095 0.153 5.907 1.00 75.62 78 PRO A O 1
ATOM 621 N N . ALA A 1 79 ? 11.435 -0.577 4.567 1.00 83.38 79 ALA A N 1
ATOM 622 C CA . ALA A 1 79 ? 10.992 0.726 4.062 1.00 83.38 79 ALA A CA 1
ATOM 623 C C . ALA A 1 79 ? 10.883 1.845 5.113 1.00 83.38 79 ALA A C 1
ATOM 625 O O . ALA A 1 79 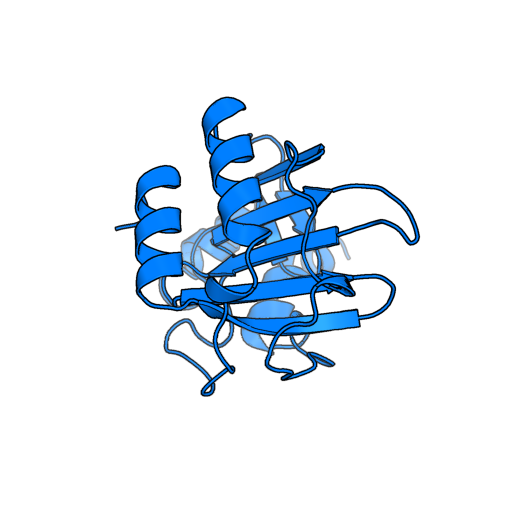? 10.994 3.012 4.763 1.00 83.38 79 ALA A O 1
ATOM 626 N N . LEU A 1 80 ? 10.629 1.489 6.379 1.00 93.12 80 LEU A N 1
ATOM 627 C CA . LEU A 1 80 ? 10.494 2.408 7.508 1.00 93.12 80 LEU A CA 1
ATOM 628 C C . LEU A 1 80 ? 11.136 1.827 8.769 1.00 93.12 80 LEU A C 1
ATOM 630 O O . LEU A 1 80 ? 11.232 0.603 8.929 1.00 93.12 80 LEU A O 1
ATOM 634 N N . ALA A 1 81 ? 11.490 2.704 9.711 1.00 94.94 81 ALA A N 1
ATOM 635 C CA . ALA A 1 81 ? 11.853 2.288 11.058 1.00 94.94 81 ALA A CA 1
ATOM 636 C C . ALA A 1 81 ? 10.642 1.695 11.804 1.00 94.94 81 ALA A C 1
ATOM 638 O O . ALA A 1 81 ? 9.486 2.007 11.526 1.00 94.94 81 ALA A O 1
ATOM 639 N N . ASP A 1 82 ? 10.896 0.873 12.824 1.00 94.19 82 ASP A N 1
ATOM 640 C CA . ASP A 1 82 ? 9.846 0.176 13.585 1.00 94.19 82 ASP A CA 1
ATOM 641 C C . ASP A 1 82 ? 8.773 1.109 14.180 1.00 94.19 82 ASP A C 1
ATOM 643 O O . ASP A 1 82 ? 7.587 0.764 14.212 1.00 94.19 82 ASP A O 1
ATOM 647 N N . ALA A 1 83 ? 9.182 2.289 14.656 1.00 95.38 83 ALA A N 1
ATOM 648 C CA . ALA A 1 83 ? 8.273 3.280 15.226 1.00 95.38 83 ALA A CA 1
ATOM 649 C C . ALA A 1 83 ? 7.350 3.885 14.155 1.00 95.38 83 ALA A C 1
ATOM 651 O O . ALA A 1 83 ? 6.137 3.938 14.350 1.00 95.38 83 ALA A O 1
ATOM 652 N N . GLU A 1 84 ? 7.914 4.267 13.009 1.00 97.31 84 GLU A N 1
ATOM 653 C CA . GLU A 1 84 ? 7.191 4.798 11.847 1.00 97.31 84 GLU A CA 1
ATOM 654 C C . GLU A 1 84 ? 6.238 3.745 11.270 1.00 97.31 84 GLU A C 1
ATOM 656 O O . GLU A 1 84 ? 5.063 4.022 11.043 1.00 97.31 84 GLU A O 1
ATOM 661 N N . ALA A 1 85 ? 6.696 2.496 11.141 1.00 96.25 85 ALA A N 1
ATOM 662 C CA . ALA A 1 85 ? 5.871 1.380 10.688 1.00 96.25 85 ALA A CA 1
ATOM 663 C C . ALA A 1 85 ? 4.669 1.127 11.617 1.00 96.25 85 ALA A C 1
ATOM 665 O O . ALA A 1 85 ? 3.581 0.783 11.155 1.00 96.25 85 ALA A O 1
ATOM 666 N N . THR A 1 86 ? 4.843 1.317 12.928 1.00 96.75 86 THR A N 1
ATOM 667 C CA . THR A 1 86 ? 3.752 1.191 13.908 1.00 96.75 86 THR A CA 1
ATOM 668 C C . THR A 1 86 ? 2.758 2.349 13.801 1.00 96.75 86 THR A C 1
ATOM 670 O O . THR A 1 86 ? 1.550 2.122 13.868 1.00 96.75 86 THR A O 1
ATOM 673 N N . GLN A 1 87 ? 3.238 3.579 13.597 1.00 97.88 87 GLN A N 1
ATOM 674 C CA . GLN A 1 87 ? 2.375 4.745 13.370 1.00 97.88 87 GLN A CA 1
ATOM 675 C C . GLN A 1 87 ? 1.568 4.602 12.076 1.00 97.88 87 GLN A C 1
ATOM 677 O O . GLN A 1 87 ? 0.356 4.817 12.080 1.00 97.88 87 GLN A O 1
ATOM 682 N N . LEU A 1 88 ? 2.215 4.159 10.995 1.00 97.88 88 LEU A N 1
ATOM 683 C CA . LEU A 1 88 ? 1.556 3.904 9.719 1.00 97.88 88 LEU A CA 1
ATOM 684 C C . LEU A 1 88 ? 0.484 2.816 9.857 1.00 97.88 88 LEU A C 1
ATOM 686 O O . LEU A 1 88 ? -0.636 2.998 9.386 1.00 97.88 88 LEU A O 1
ATOM 690 N N . ALA A 1 89 ? 0.777 1.722 10.567 1.00 97.88 89 ALA A N 1
ATOM 691 C CA . ALA A 1 89 ? -0.209 0.677 10.839 1.00 97.88 89 ALA A CA 1
ATOM 692 C C . ALA A 1 89 ? -1.447 1.209 11.580 1.00 97.88 89 ALA A C 1
ATOM 694 O O . ALA A 1 89 ? -2.565 0.821 11.251 1.00 97.88 89 ALA A O 1
ATOM 695 N N . ALA A 1 90 ? -1.263 2.118 12.542 1.00 98.12 90 ALA A N 1
ATOM 696 C CA . ALA A 1 90 ? -2.376 2.724 13.267 1.00 98.12 90 ALA A CA 1
ATOM 697 C C . ALA A 1 90 ? -3.276 3.577 12.359 1.00 98.12 90 ALA A C 1
ATOM 699 O O . ALA A 1 90 ? -4.494 3.508 12.484 1.00 98.12 90 ALA A O 1
ATOM 700 N N . ILE A 1 91 ? -2.695 4.327 11.417 1.00 98.19 91 ILE A N 1
ATOM 701 C CA . ILE A 1 91 ? -3.460 5.101 10.425 1.00 98.19 91 ILE A CA 1
ATOM 702 C C . ILE A 1 91 ? -4.224 4.165 9.483 1.00 98.19 91 ILE A C 1
ATOM 704 O O . ILE A 1 91 ? -5.408 4.368 9.224 1.00 98.19 91 ILE A O 1
ATOM 708 N N . LEU A 1 92 ? -3.574 3.110 8.989 1.00 97.62 92 LEU A N 1
ATOM 709 C CA . LEU A 1 92 ? -4.191 2.166 8.052 1.00 97.62 92 LEU A CA 1
ATOM 710 C C . LEU A 1 92 ? -5.273 1.290 8.694 1.00 97.62 92 LEU A C 1
ATOM 712 O O . LEU A 1 92 ? -6.113 0.746 7.978 1.00 97.62 92 LEU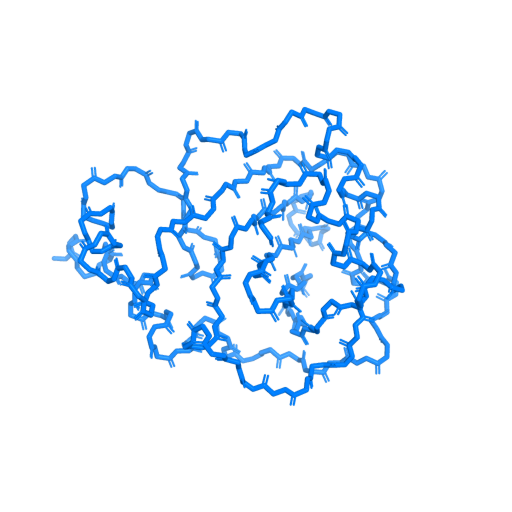 A O 1
ATOM 716 N N . ALA A 1 93 ? -5.261 1.149 10.015 1.00 97.31 93 ALA A N 1
ATOM 717 C CA . ALA A 1 93 ? -6.295 0.458 10.773 1.00 97.31 93 ALA A CA 1
ATOM 718 C C . ALA A 1 93 ? -7.551 1.318 11.017 1.00 97.31 93 ALA A C 1
ATOM 720 O O . ALA A 1 93 ? -8.539 0.805 11.537 1.00 97.31 93 ALA A O 1
ATOM 721 N N . ASP A 1 94 ? -7.535 2.604 10.652 1.00 96.75 94 ASP A N 1
ATOM 722 C CA . ASP A 1 94 ? -8.691 3.495 10.749 1.00 96.75 94 ASP A CA 1
ATOM 723 C C . ASP A 1 94 ? -9.484 3.502 9.433 1.00 96.75 94 ASP A C 1
ATOM 725 O O . ASP A 1 94 ? -8.967 3.846 8.369 1.00 96.75 94 ASP A O 1
ATOM 729 N N . SER A 1 95 ? -10.773 3.157 9.501 1.00 95.94 95 SER A N 1
ATOM 730 C CA . SER A 1 95 ? -11.671 3.188 8.339 1.00 95.94 95 SER A CA 1
ATOM 731 C C . SER A 1 95 ? -11.789 4.581 7.702 1.00 95.94 95 SER A C 1
ATOM 733 O O . SER A 1 95 ? -11.993 4.672 6.491 1.00 95.94 95 SER A O 1
ATOM 735 N N . ALA A 1 96 ? -11.606 5.658 8.478 1.00 96.06 96 ALA A N 1
ATOM 736 C CA . ALA A 1 96 ? -11.665 7.040 8.000 1.00 96.06 96 ALA A CA 1
ATOM 737 C C . ALA A 1 96 ? -10.474 7.429 7.105 1.00 96.06 96 ALA A C 1
ATOM 739 O O . ALA A 1 96 ? -10.503 8.462 6.429 1.00 96.06 96 ALA A O 1
ATOM 740 N N . THR A 1 97 ? -9.436 6.592 7.050 1.00 96.88 97 THR A N 1
ATOM 741 C CA . THR A 1 97 ? -8.322 6.745 6.107 1.00 96.88 97 THR A CA 1
ATOM 742 C C . THR A 1 97 ? -8.756 6.470 4.668 1.00 96.88 97 THR A C 1
ATOM 744 O O . THR A 1 97 ? -8.122 6.964 3.736 1.00 96.88 97 THR A O 1
ATOM 747 N N . TYR A 1 98 ? -9.853 5.735 4.462 1.00 96.44 98 TYR A N 1
ATOM 748 C CA . TYR A 1 98 ? -10.263 5.248 3.149 1.00 96.44 98 TYR A CA 1
ATOM 749 C C . TYR A 1 98 ? -11.521 5.942 2.618 1.00 96.44 98 TYR A C 1
ATOM 751 O O . TYR A 1 98 ? -12.459 6.254 3.350 1.00 96.44 98 TYR A O 1
ATOM 759 N N . ALA A 1 99 ? -11.557 6.128 1.303 1.00 95.12 99 ALA A N 1
ATOM 760 C CA . ALA A 1 99 ? -12.661 6.681 0.535 1.00 95.12 99 ALA A CA 1
ATOM 761 C C . ALA A 1 99 ? -13.064 5.733 -0.614 1.00 95.12 99 ALA A C 1
ATOM 763 O O . ALA A 1 99 ? -12.270 4.877 -1.026 1.00 95.12 99 ALA A O 1
ATOM 764 N N . PRO A 1 100 ? -14.302 5.853 -1.136 1.00 94.56 100 PRO A N 1
ATOM 765 C CA . PRO A 1 100 ? -14.735 5.097 -2.307 1.00 94.56 100 PRO A CA 1
ATOM 766 C C . PRO A 1 100 ? -13.785 5.327 -3.475 1.00 94.56 100 PRO A C 1
ATOM 768 O O . PRO A 1 100 ? -13.457 6.472 -3.762 1.00 94.56 100 PRO A O 1
ATOM 771 N N . TRP A 1 101 ? -13.385 4.255 -4.163 1.00 93.69 101 TRP A N 1
ATOM 772 C CA . TRP A 1 101 ? -12.564 4.386 -5.362 1.00 93.69 101 TRP A CA 1
ATOM 773 C C . TRP A 1 101 ? -13.331 5.120 -6.467 1.00 93.69 101 TRP A C 1
ATOM 775 O O . TRP A 1 101 ? -14.390 4.666 -6.909 1.00 93.69 101 TRP A O 1
ATOM 785 N N . TRP A 1 102 ? -12.787 6.247 -6.916 1.00 91.44 102 TRP A N 1
ATOM 786 C CA . TRP A 1 102 ? -13.411 7.141 -7.897 1.00 91.44 102 TRP A CA 1
ATOM 787 C C . TRP A 1 102 ? -13.038 6.872 -9.366 1.00 91.44 102 TRP A C 1
ATOM 789 O O . TRP A 1 102 ? -13.543 7.557 -10.258 1.00 91.44 102 TRP A O 1
ATOM 799 N N . GLY A 1 103 ? -12.185 5.880 -9.639 1.00 89.94 103 GLY A N 1
ATOM 800 C CA . GLY A 1 103 ? -11.788 5.490 -10.994 1.00 89.94 103 GLY A CA 1
ATOM 801 C C . GLY A 1 103 ? -10.278 5.506 -11.237 1.00 89.94 103 GLY A C 1
ATOM 802 O O . GLY A 1 103 ? -9.477 5.791 -10.349 1.00 89.94 103 GLY A O 1
ATOM 803 N N . GLU A 1 104 ? -9.893 5.154 -12.466 1.00 88.56 104 GLU A N 1
ATOM 804 C CA . GLU A 1 104 ? -8.488 5.030 -12.863 1.00 88.56 104 GLU A CA 1
ATOM 805 C C . GLU A 1 104 ? -7.743 6.368 -12.811 1.00 88.56 104 GLU A C 1
ATOM 807 O O . GLU A 1 104 ? -8.267 7.408 -13.219 1.00 88.56 104 GLU A O 1
ATOM 812 N N . LYS A 1 105 ? -6.490 6.324 -12.343 1.00 85.56 105 LYS A N 1
ATOM 813 C CA . LYS A 1 105 ? -5.647 7.508 -12.137 1.00 85.56 105 LYS A CA 1
ATOM 814 C C . LYS A 1 105 ? -4.400 7.509 -13.024 1.00 85.56 105 LYS A C 1
ATOM 816 O O . LYS A 1 105 ? -4.068 6.535 -13.702 1.00 85.56 105 LYS A O 1
ATOM 821 N N . GLY A 1 106 ? -3.700 8.645 -13.027 1.00 78.81 106 GLY A N 1
ATOM 822 C CA . GLY A 1 106 ? -2.602 8.952 -13.953 1.00 78.81 106 GLY A CA 1
ATOM 823 C C . GLY A 1 106 ? -1.358 8.061 -13.847 1.00 78.81 106 GLY A C 1
ATOM 824 O O . GLY A 1 106 ? -0.520 8.098 -14.743 1.00 78.81 106 GLY A O 1
ATOM 825 N N . CYS A 1 107 ? -1.238 7.227 -12.811 1.00 74.12 107 CYS A N 1
ATOM 826 C CA . CYS A 1 107 ? -0.128 6.283 -12.635 1.00 74.12 107 CYS A CA 1
ATOM 827 C C . CYS A 1 107 ? -0.171 5.069 -13.590 1.00 74.12 107 CYS A C 1
ATOM 829 O O . CYS A 1 107 ? 0.715 4.216 -13.524 1.00 74.12 107 CYS A O 1
ATOM 831 N N . GLY A 1 108 ? -1.157 4.988 -14.494 1.00 71.25 108 GLY A N 1
ATOM 832 C CA . GLY A 1 108 ? -1.274 3.897 -15.468 1.00 71.25 108 GLY A CA 1
ATOM 833 C C . GLY A 1 108 ? -1.884 2.628 -14.872 1.00 71.25 108 GLY A C 1
ATOM 834 O O . GLY A 1 108 ? -1.452 1.526 -15.202 1.00 71.25 108 GLY A O 1
ATOM 835 N N . GLY A 1 109 ? -2.854 2.789 -13.971 1.00 84.25 109 GLY A N 1
ATOM 836 C CA . GLY A 1 109 ? -3.484 1.707 -13.220 1.00 84.25 109 GLY A CA 1
ATOM 837 C C . GLY A 1 109 ? -3.262 1.917 -11.730 1.00 84.25 109 GLY A C 1
ATOM 838 O O . GLY A 1 109 ? -3.940 2.729 -11.117 1.00 84.25 109 GLY A O 1
ATOM 839 N N . PHE A 1 110 ? -2.285 1.211 -11.162 1.00 91.00 110 PHE A N 1
ATOM 840 C CA . PHE A 1 110 ? -1.909 1.327 -9.754 1.00 91.00 110 PHE A CA 1
ATOM 841 C C . PHE A 1 110 ? -0.402 1.124 -9.605 1.00 91.00 110 PHE A C 1
ATOM 843 O O . PHE A 1 110 ? 0.138 0.109 -10.064 1.00 91.00 110 PHE A O 1
ATOM 850 N N . HIS A 1 111 ? 0.281 2.046 -8.930 1.00 92.12 111 HIS A N 1
ATOM 851 C CA . HIS A 1 111 ? 1.705 1.911 -8.641 1.00 92.12 111 HIS A CA 1
ATOM 852 C C . HIS A 1 111 ? 1.936 1.623 -7.158 1.00 92.12 111 HIS A C 1
ATOM 854 O O . HIS A 1 111 ? 1.389 2.281 -6.293 1.00 92.12 111 HIS A O 1
ATOM 860 N N . ALA A 1 112 ? 2.692 0.570 -6.868 1.00 94.56 112 ALA A N 1
ATOM 861 C CA . ALA A 1 112 ? 2.895 0.121 -5.501 1.00 94.56 112 ALA A CA 1
ATOM 862 C C . ALA A 1 112 ? 4.138 0.784 -4.907 1.00 94.56 112 ALA A C 1
ATOM 864 O O . ALA A 1 112 ? 5.248 0.329 -5.181 1.00 94.56 112 ALA A O 1
ATOM 865 N N . ASP A 1 113 ? 3.923 1.817 -4.099 1.00 95.19 113 ASP A N 1
ATOM 866 C CA . ASP A 1 113 ? 4.954 2.610 -3.424 1.00 95.19 113 ASP A CA 1
ATOM 867 C C . ASP A 1 113 ? 5.364 2.003 -2.081 1.00 95.19 113 ASP A C 1
ATOM 869 O O . ASP A 1 113 ? 6.542 1.980 -1.734 1.00 95.19 113 ASP A O 1
ATOM 873 N N . CYS A 1 114 ? 4.409 1.444 -1.338 1.00 96.94 114 CYS A N 1
ATOM 874 C CA . CYS A 1 114 ? 4.664 0.837 -0.035 1.00 96.94 114 CYS A CA 1
ATOM 875 C C . CYS A 1 114 ? 3.811 -0.418 0.148 1.00 96.94 114 CYS A C 1
ATOM 877 O O . CYS A 1 114 ? 2.655 -0.466 -0.272 1.00 96.94 114 CYS A O 1
ATOM 879 N N . TYR A 1 115 ? 4.383 -1.450 0.763 1.00 97.88 115 TYR A N 1
ATOM 880 C CA . TYR A 1 115 ? 3.688 -2.688 1.104 1.00 97.88 115 TYR A CA 1
ATOM 881 C C . TYR A 1 115 ? 3.869 -3.024 2.573 1.00 97.88 115 TYR A C 1
ATOM 883 O O . TYR A 1 115 ? 4.990 -3.004 3.077 1.00 97.88 115 TYR A O 1
ATOM 891 N N . LEU A 1 116 ? 2.769 -3.404 3.216 1.00 97.94 116 LEU A N 1
ATOM 892 C CA . LEU A 1 116 ? 2.710 -3.828 4.606 1.00 97.94 116 LEU A CA 1
ATOM 893 C C . LEU A 1 116 ? 1.965 -5.159 4.712 1.00 97.94 116 LEU A C 1
ATOM 895 O O . LEU A 1 116 ? 0.958 -5.366 4.031 1.00 97.94 116 LEU A O 1
ATOM 899 N N . ARG A 1 117 ? 2.426 -6.046 5.597 1.00 97.62 117 ARG A N 1
ATOM 900 C CA . ARG A 1 117 ? 1.766 -7.326 5.887 1.00 97.62 117 ARG A CA 1
ATOM 901 C C . ARG A 1 117 ? 1.704 -7.615 7.377 1.00 97.62 117 ARG A C 1
ATOM 903 O O . ARG A 1 117 ? 2.671 -7.393 8.102 1.00 97.62 117 ARG A O 1
ATOM 910 N N . TRP A 1 118 ? 0.593 -8.216 7.786 1.00 97.94 118 TRP A N 1
ATOM 911 C CA . TRP A 1 118 ? 0.364 -8.768 9.113 1.00 97.94 118 TRP A CA 1
ATOM 912 C C . TRP A 1 118 ? -0.158 -10.198 9.012 1.00 97.94 118 TRP A C 1
ATOM 914 O O . TRP A 1 118 ? -0.939 -10.513 8.114 1.00 97.94 118 TRP A O 1
ATOM 924 N N . GLY A 1 119 ? 0.214 -11.028 9.977 1.00 96.00 119 GLY A N 1
ATOM 925 C CA . GLY A 1 119 ? -0.308 -12.372 10.168 1.00 96.00 119 GLY A CA 1
ATOM 926 C C . GLY A 1 119 ? 0.083 -13.346 9.059 1.00 96.00 119 GLY A C 1
ATOM 927 O O . GLY A 1 119 ? 0.813 -13.028 8.116 1.00 96.00 119 GLY A O 1
ATOM 928 N N . GLU A 1 120 ? -0.437 -14.559 9.184 1.00 94.31 120 GLU A N 1
ATOM 929 C CA . GLU A 1 120 ? -0.262 -15.659 8.239 1.00 94.31 120 GLU A CA 1
ATOM 930 C C . GLU A 1 120 ? -1.612 -16.361 8.032 1.00 94.31 120 GLU A C 1
ATOM 932 O O . GLU A 1 120 ? -2.544 -16.182 8.817 1.00 94.31 120 GLU A O 1
ATOM 937 N N . GLY A 1 121 ? -1.724 -17.169 6.975 1.00 91.31 121 GLY A N 1
ATOM 938 C CA . GLY A 1 121 ? -2.944 -17.935 6.695 1.00 91.31 121 GLY A CA 1
ATOM 939 C C . GLY A 1 121 ? -4.187 -17.050 6.539 1.00 91.31 121 GLY A C 1
ATOM 940 O O . GLY A 1 121 ? -4.141 -16.031 5.851 1.00 91.31 121 GLY A O 1
ATOM 941 N N . ASP A 1 122 ? -5.286 -17.436 7.185 1.00 88.94 122 ASP A N 1
ATOM 942 C CA . ASP A 1 122 ? -6.588 -16.756 7.075 1.00 88.94 122 ASP A CA 1
ATOM 943 C C . ASP A 1 122 ? -6.639 -15.407 7.818 1.00 88.94 122 ASP A C 1
ATOM 945 O O . ASP A 1 122 ? -7.437 -14.520 7.494 1.00 88.94 122 ASP A O 1
ATOM 949 N N . GLU A 1 123 ? -5.744 -15.210 8.788 1.00 92.50 123 GLU A N 1
ATOM 950 C CA . GLU A 1 123 ? -5.589 -13.943 9.510 1.00 92.50 123 GLU A CA 1
ATOM 951 C C . GLU A 1 123 ? -4.699 -12.949 8.761 1.00 92.50 123 GLU A C 1
ATOM 953 O O . GLU A 1 123 ? -4.549 -11.803 9.191 1.00 92.50 123 GLU A O 1
ATOM 958 N N . ARG A 1 124 ? -4.116 -13.356 7.625 1.00 95.50 124 ARG A N 1
ATOM 959 C CA . ARG A 1 124 ? -3.249 -12.486 6.837 1.00 95.50 124 ARG A CA 1
ATOM 960 C C . ARG A 1 124 ? -4.005 -11.230 6.402 1.00 95.50 124 ARG A C 1
ATOM 962 O O . ARG A 1 124 ? -5.116 -11.294 5.865 1.00 95.50 124 ARG A O 1
ATOM 969 N N . ARG A 1 125 ? -3.376 -10.081 6.629 1.00 97.19 125 ARG A N 1
ATOM 970 C CA . ARG A 1 125 ? -3.793 -8.769 6.128 1.00 97.19 125 ARG A CA 1
ATOM 971 C C . ARG A 1 125 ? -2.634 -8.142 5.390 1.00 97.19 125 ARG A C 1
ATOM 973 O O . ARG A 1 125 ? -1.491 -8.252 5.832 1.00 97.19 125 ARG A O 1
ATOM 980 N N . GLU A 1 126 ? -2.921 -7.497 4.271 1.00 97.88 126 GLU A N 1
ATOM 981 C CA . GLU A 1 126 ? -1.905 -6.773 3.515 1.00 97.88 126 GLU A CA 1
ATOM 982 C C . GLU A 1 126 ? -2.462 -5.456 3.018 1.00 97.88 126 GLU A C 1
ATOM 984 O O . GLU A 1 126 ? -3.622 -5.381 2.621 1.00 97.88 126 GLU A O 1
ATOM 989 N N . VAL A 1 127 ? -1.616 -4.436 3.004 1.00 98.00 127 VAL A N 1
ATOM 990 C CA . VAL A 1 127 ? -1.942 -3.151 2.398 1.00 98.00 127 VAL A CA 1
ATOM 991 C C . VAL A 1 127 ? -0.841 -2.802 1.414 1.00 98.00 127 VAL A C 1
ATOM 993 O O . VAL A 1 127 ? 0.342 -2.895 1.742 1.00 98.00 127 VAL A O 1
ATOM 996 N N . ILE A 1 128 ? -1.233 -2.424 0.200 1.00 97.88 128 ILE A N 1
ATOM 997 C CA . ILE A 1 128 ? -0.343 -1.802 -0.778 1.00 97.88 128 ILE A CA 1
ATOM 998 C C . ILE A 1 128 ? -0.822 -0.373 -0.987 1.00 97.88 128 ILE A C 1
ATOM 1000 O O . ILE A 1 128 ? -1.996 -0.170 -1.284 1.00 97.88 128 ILE A O 1
ATOM 1004 N N . LEU A 1 129 ? 0.077 0.595 -0.852 1.00 97.38 129 LEU A N 1
ATOM 1005 C CA . LEU A 1 129 ? -0.202 2.012 -1.054 1.00 97.38 129 LEU A CA 1
ATOM 1006 C C . LEU A 1 129 ? 0.343 2.472 -2.404 1.00 97.38 129 LEU A C 1
ATOM 1008 O O . LEU A 1 129 ? 1.443 2.078 -2.794 1.00 97.38 129 LEU A O 1
ATOM 1012 N N . CYS A 1 130 ? -0.434 3.308 -3.084 1.00 95.75 130 CYS A N 1
ATOM 1013 C CA . CYS A 1 130 ? 0.029 4.174 -4.156 1.00 95.75 130 CYS A CA 1
ATOM 1014 C C . CYS A 1 130 ? -0.019 5.610 -3.646 1.00 95.75 130 CYS A C 1
ATOM 1016 O O . CYS A 1 130 ? -1.096 6.196 -3.529 1.00 95.75 130 CYS A O 1
ATOM 1018 N N . GLU A 1 131 ? 1.137 6.172 -3.332 1.00 94.25 131 GLU A N 1
ATOM 1019 C CA . GLU A 1 131 ? 1.272 7.519 -2.788 1.00 94.25 131 GLU A CA 1
ATOM 1020 C C . GLU A 1 131 ? 1.040 8.558 -3.879 1.00 94.25 131 GLU A C 1
ATOM 1022 O O . GLU A 1 131 ? 0.307 9.510 -3.656 1.00 94.25 131 GLU A O 1
ATOM 1027 N N . GLY A 1 132 ? 1.532 8.330 -5.102 1.00 92.25 132 GLY A N 1
ATOM 1028 C CA . GLY A 1 132 ? 1.334 9.279 -6.204 1.00 92.25 132 GLY A CA 1
ATOM 1029 C C . GLY A 1 132 ? -0.124 9.412 -6.669 1.00 92.25 132 GLY A C 1
ATOM 1030 O O . GLY A 1 132 ? -0.536 10.468 -7.144 1.00 92.25 132 GLY A O 1
ATOM 1031 N N . CYS A 1 133 ? -0.918 8.346 -6.537 1.00 94.38 133 CYS A N 1
ATOM 1032 C CA . CYS A 1 133 ? -2.337 8.341 -6.900 1.00 94.38 133 CYS A CA 1
ATOM 1033 C C . CYS A 1 133 ? -3.268 8.395 -5.680 1.00 94.38 133 CYS A C 1
ATOM 1035 O O . CYS A 1 133 ? -4.473 8.533 -5.862 1.00 94.38 133 CYS A O 1
ATOM 1037 N N . HIS A 1 134 ? -2.752 8.348 -4.451 1.00 95.81 134 HIS A N 1
ATOM 1038 C CA . HIS A 1 134 ? -3.540 8.345 -3.217 1.00 95.81 134 HIS A CA 1
ATOM 1039 C C . HIS A 1 134 ? -4.540 7.174 -3.201 1.00 95.81 134 HIS A C 1
ATOM 1041 O O . HIS A 1 134 ? -5.739 7.361 -2.989 1.00 95.81 134 HIS A O 1
ATOM 1047 N N . GLU A 1 135 ? -4.061 5.971 -3.513 1.00 95.81 135 GLU A N 1
ATOM 1048 C CA . GLU A 1 135 ? -4.864 4.743 -3.550 1.00 95.81 135 GLU A CA 1
ATOM 1049 C C . GLU A 1 135 ? -4.309 3.707 -2.580 1.00 95.81 135 GLU A C 1
ATOM 1051 O O . GLU A 1 135 ? -3.115 3.686 -2.277 1.00 95.81 135 GLU A O 1
ATOM 1056 N N . ALA A 1 136 ? -5.170 2.792 -2.152 1.00 96.94 136 ALA A N 1
ATOM 1057 C CA . ALA A 1 136 ? -4.778 1.616 -1.401 1.00 96.94 136 ALA A CA 1
ATOM 1058 C C . ALA A 1 136 ? -5.428 0.349 -1.973 1.00 96.94 136 ALA A C 1
ATOM 1060 O O . ALA A 1 136 ? -6.559 0.360 -2.466 1.00 96.94 136 ALA A O 1
ATOM 1061 N N . LEU A 1 137 ? -4.698 -0.760 -1.875 1.00 96.50 137 LEU A N 1
ATOM 1062 C CA . LEU A 1 137 ? -5.218 -2.113 -2.042 1.00 96.50 137 LEU A CA 1
ATOM 1063 C C . LEU A 1 137 ? -5.151 -2.816 -0.690 1.00 96.50 137 LEU A C 1
ATOM 1065 O O . LEU A 1 137 ? -4.056 -3.042 -0.174 1.00 96.50 137 LEU A O 1
ATOM 1069 N N . VAL A 1 138 ? -6.307 -3.171 -0.133 1.00 96.94 138 VAL A N 1
ATOM 1070 C CA . VAL A 1 138 ? -6.425 -3.851 1.164 1.00 96.94 138 VAL A CA 1
ATOM 1071 C C . VAL A 1 138 ? -6.804 -5.308 0.930 1.00 96.94 138 VAL A C 1
ATOM 1073 O O . VAL A 1 138 ? -7.925 -5.597 0.514 1.00 96.94 138 VAL A O 1
ATOM 1076 N N . TYR A 1 139 ? -5.872 -6.225 1.181 1.00 95.94 139 TYR A N 1
ATOM 1077 C CA . TYR A 1 139 ? -6.042 -7.667 1.003 1.00 95.94 139 TYR A CA 1
ATOM 1078 C C . TYR A 1 139 ? -6.428 -8.348 2.320 1.00 95.94 139 TYR A C 1
ATOM 1080 O O . TYR A 1 139 ? -5.850 -8.083 3.378 1.00 95.94 139 TYR A O 1
ATOM 1088 N N . PHE A 1 140 ? -7.372 -9.282 2.232 1.00 92.94 140 PHE A N 1
ATOM 1089 C CA . PHE A 1 140 ? -7.884 -10.103 3.331 1.00 92.94 140 PHE A CA 1
ATOM 1090 C C . PHE A 1 140 ? -8.230 -11.507 2.816 1.00 92.94 140 PHE A C 1
ATOM 1092 O O . PHE A 1 140 ? -8.154 -11.757 1.616 1.00 92.94 140 PHE A O 1
ATOM 1099 N N . GLY A 1 141 ? -8.588 -12.436 3.710 1.00 83.88 141 GLY A N 1
ATOM 1100 C CA . GLY A 1 141 ? -8.826 -13.858 3.412 1.00 83.88 141 GLY A CA 1
ATOM 1101 C C . GLY A 1 141 ? -9.617 -14.135 2.122 1.00 83.88 141 GLY A C 1
ATOM 1102 O O . GLY A 1 141 ? -10.843 -14.184 2.135 1.00 83.88 141 GLY A O 1
ATOM 1103 N N . GLY A 1 142 ? -8.893 -14.336 1.014 1.00 84.94 142 GLY A N 1
ATOM 1104 C CA . GLY A 1 142 ? -9.424 -14.685 -0.307 1.00 84.94 142 GLY A CA 1
ATOM 1105 C C . GLY A 1 142 ? -9.781 -13.525 -1.247 1.00 84.94 142 GLY A C 1
ATOM 1106 O O . GLY A 1 142 ? -10.215 -13.793 -2.366 1.00 84.94 142 GLY A O 1
ATOM 1107 N N . GLY A 1 143 ? -9.597 -12.262 -0.854 1.00 91.81 143 GLY A N 1
ATOM 1108 C CA . GLY A 1 143 ? -9.993 -11.115 -1.673 1.00 91.81 143 GLY A CA 1
ATOM 1109 C C . GLY A 1 143 ? -9.249 -9.827 -1.344 1.00 91.81 143 GLY A C 1
ATOM 1110 O O . GLY A 1 143 ? -8.340 -9.796 -0.515 1.00 91.81 143 GLY A O 1
ATOM 1111 N N . PHE A 1 144 ? -9.630 -8.753 -2.030 1.00 95.12 144 PHE A N 1
ATOM 1112 C CA . PHE A 1 144 ? -9.094 -7.427 -1.765 1.00 95.12 144 PHE A CA 1
ATOM 1113 C C . PHE A 1 144 ? -10.057 -6.327 -2.184 1.00 95.12 144 PHE A C 1
ATOM 1115 O O . PHE A 1 144 ? -10.902 -6.514 -3.065 1.00 95.12 144 PHE A O 1
ATOM 1122 N N . VAL A 1 145 ? -9.897 -5.172 -1.548 1.00 94.56 145 VAL A N 1
ATOM 1123 C CA . VAL A 1 145 ? -10.609 -3.944 -1.886 1.00 94.56 145 VAL A CA 1
ATOM 1124 C C . VAL A 1 145 ? -9.627 -2.928 -2.443 1.00 94.56 145 VAL A C 1
ATOM 1126 O O . VAL A 1 145 ? -8.532 -2.763 -1.907 1.00 94.56 145 VAL A O 1
ATOM 1129 N N . ARG A 1 146 ? -10.033 -2.248 -3.517 1.00 94.69 146 ARG A N 1
ATOM 1130 C CA . ARG A 1 146 ? -9.365 -1.041 -4.015 1.00 94.69 146 ARG A CA 1
ATOM 1131 C C . ARG A 1 146 ? -10.140 0.175 -3.525 1.00 94.69 146 ARG A C 1
ATOM 1133 O O . ARG A 1 146 ? -11.358 0.241 -3.698 1.00 94.69 146 ARG A O 1
ATOM 1140 N N . CYS A 1 147 ? -9.435 1.117 -2.920 1.00 95.50 147 CYS A N 1
ATOM 1141 C CA . CYS A 1 147 ? -10.002 2.332 -2.352 1.00 95.50 147 CYS A CA 1
ATOM 1142 C C . CYS A 1 147 ? -9.073 3.523 -2.581 1.00 95.50 147 CYS A C 1
ATOM 1144 O O . CYS A 1 147 ? -7.881 3.367 -2.848 1.00 95.50 147 CYS A O 1
ATOM 1146 N N . ASP A 1 148 ? -9.644 4.716 -2.468 1.00 95.94 148 ASP A N 1
ATOM 1147 C CA . ASP A 1 148 ? -8.869 5.947 -2.392 1.00 95.94 148 ASP A CA 1
ATOM 1148 C C . ASP A 1 148 ? -8.489 6.231 -0.940 1.00 95.94 148 ASP A C 1
ATOM 1150 O O . ASP A 1 148 ? -9.153 5.775 -0.009 1.00 95.94 148 ASP A O 1
ATOM 1154 N N . LEU A 1 149 ? -7.431 7.005 -0.739 1.00 96.25 149 LEU A N 1
ATOM 1155 C CA . LEU A 1 149 ? -7.124 7.595 0.556 1.00 96.25 149 LEU A CA 1
ATOM 1156 C C . LEU A 1 149 ? -7.917 8.895 0.706 1.00 96.25 149 LEU A C 1
ATOM 1158 O O . LEU A 1 149 ? -7.999 9.702 -0.227 1.00 96.25 149 LEU A O 1
ATOM 1162 N N . THR A 1 150 ? -8.487 9.131 1.887 1.00 96.50 150 THR A N 1
ATOM 1163 C CA . THR A 1 150 ? -8.997 10.465 2.215 1.00 96.50 150 THR A CA 1
ATOM 1164 C C . THR A 1 150 ? -7.840 11.460 2.226 1.00 96.50 150 THR A C 1
ATOM 1166 O O . THR A 1 150 ? -6.685 11.089 2.435 1.00 96.50 150 THR A O 1
ATOM 1169 N N . LYS A 1 151 ? -8.134 12.749 2.022 1.00 96.50 151 LYS A N 1
ATOM 1170 C CA . LYS A 1 151 ? -7.105 13.796 2.061 1.00 96.50 151 LYS A CA 1
ATOM 1171 C C . LYS A 1 151 ? -6.312 13.760 3.374 1.00 96.50 151 LYS A C 1
ATOM 1173 O O . LYS A 1 151 ? -5.090 13.768 3.345 1.00 96.50 151 LYS A O 1
ATOM 1178 N N . GLU A 1 152 ? -7.016 13.669 4.500 1.00 97.62 152 GLU A N 1
ATOM 1179 C CA . GLU A 1 152 ? -6.399 13.581 5.825 1.00 97.62 152 GLU A CA 1
ATOM 1180 C C . GLU A 1 152 ? -5.590 12.286 6.000 1.00 97.62 152 GLU A C 1
ATOM 1182 O O . GLU A 1 152 ? -4.484 12.320 6.536 1.00 97.62 152 GLU A O 1
ATOM 1187 N N . GLY A 1 153 ? -6.117 11.148 5.530 1.00 97.50 153 GLY A N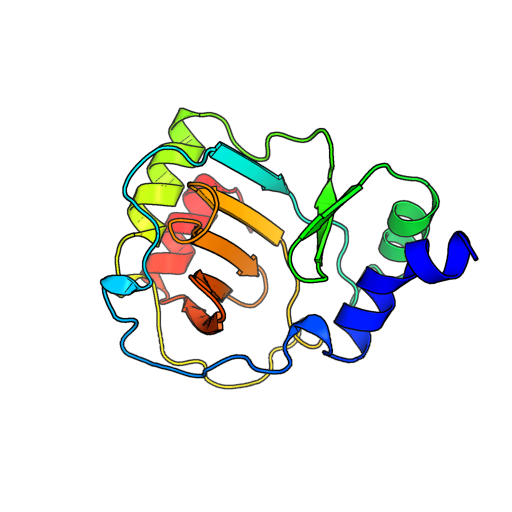 1
ATOM 1188 C CA . GLY A 1 153 ? -5.404 9.871 5.553 1.00 97.50 153 GLY A CA 1
ATOM 1189 C C . GLY A 1 153 ? -4.091 9.934 4.774 1.00 97.50 153 GLY A C 1
ATOM 1190 O O . GLY A 1 153 ? -3.048 9.557 5.301 1.00 97.50 153 GLY A O 1
ATOM 1191 N N . PHE A 1 154 ? -4.12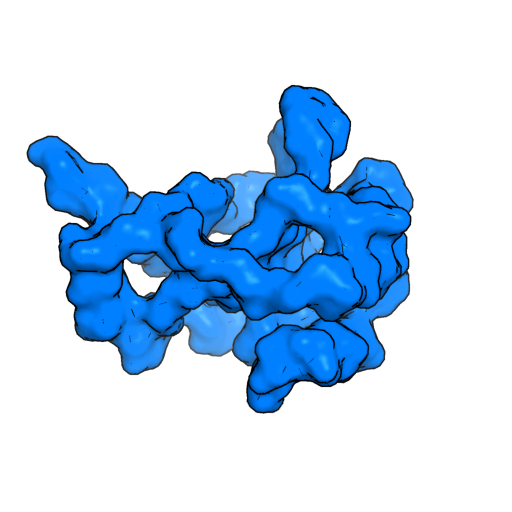5 10.481 3.557 1.00 97.38 154 PHE A N 1
ATOM 1192 C CA . PHE A 1 154 ? -2.935 10.693 2.735 1.00 97.38 154 PHE A CA 1
ATOM 1193 C C . PHE A 1 154 ? -1.920 11.613 3.420 1.00 97.38 154 PHE A C 1
ATOM 1195 O O . PHE A 1 154 ? -0.767 11.229 3.557 1.00 97.38 154 PHE A O 1
ATOM 1202 N N . GLU A 1 155 ? -2.337 12.782 3.917 1.00 97.12 155 GLU A N 1
ATOM 1203 C CA . GLU A 1 155 ? -1.431 13.725 4.592 1.00 97.12 155 GLU A CA 1
ATOM 1204 C C . GLU A 1 155 ? -0.709 13.080 5.788 1.00 97.12 155 GLU A C 1
ATOM 1206 O O . GLU A 1 155 ? 0.495 13.271 5.965 1.00 97.12 155 GLU A O 1
ATOM 1211 N N . LYS A 1 156 ? -1.420 12.268 6.584 1.00 97.81 156 LYS A N 1
ATOM 1212 C CA . LYS A 1 156 ? -0.826 11.509 7.696 1.00 97.81 156 LYS A CA 1
ATOM 1213 C C . LYS A 1 156 ? 0.160 10.442 7.217 1.00 97.81 156 LYS A C 1
ATOM 1215 O O . LYS A 1 156 ? 1.192 10.254 7.854 1.00 97.81 156 LYS A O 1
ATOM 1220 N N . ILE A 1 157 ? -0.156 9.742 6.127 1.00 97.50 157 ILE A N 1
ATOM 1221 C CA . ILE A 1 157 ? 0.715 8.715 5.539 1.00 97.50 157 ILE A CA 1
ATOM 1222 C C . ILE A 1 157 ? 1.993 9.360 4.993 1.00 97.50 157 ILE A C 1
ATOM 1224 O O . ILE A 1 157 ? 3.082 8.949 5.388 1.00 97.50 157 ILE A O 1
ATOM 1228 N N . SER A 1 158 ? 1.876 10.409 4.176 1.00 96.25 158 SER A N 1
ATOM 1229 C CA . SER A 1 158 ? 3.018 11.102 3.565 1.00 96.25 158 SER A CA 1
ATOM 1230 C C . SER A 1 158 ? 3.955 11.714 4.602 1.00 96.25 158 SER A C 1
ATOM 1232 O O . SER A 1 158 ? 5.171 11.691 4.431 1.00 96.25 158 SER A O 1
ATOM 1234 N N . ALA A 1 159 ? 3.413 12.197 5.726 1.00 97.00 159 ALA A N 1
ATOM 1235 C CA . ALA A 1 159 ? 4.221 12.688 6.841 1.00 97.00 159 ALA A CA 1
ATOM 1236 C C . ALA A 1 159 ? 5.131 11.608 7.460 1.00 97.00 159 ALA A C 1
ATOM 1238 O O . ALA A 1 159 ? 6.148 11.951 8.059 1.00 97.00 159 ALA A O 1
ATOM 1239 N N . ILE A 1 160 ? 4.776 10.325 7.324 1.00 96.44 160 ILE A N 1
ATOM 1240 C CA . ILE A 1 160 ? 5.563 9.191 7.824 1.00 96.44 160 ILE A CA 1
ATOM 1241 C C . ILE A 1 160 ? 6.492 8.652 6.740 1.00 96.44 160 ILE A C 1
ATOM 1243 O O . ILE A 1 160 ? 7.649 8.357 7.022 1.00 96.44 160 ILE A O 1
ATOM 1247 N N . THR A 1 161 ? 5.999 8.496 5.510 1.00 93.81 161 THR A N 1
ATOM 1248 C CA . THR A 1 161 ? 6.768 7.863 4.430 1.00 93.81 161 THR A CA 1
ATOM 1249 C C . THR A 1 161 ? 7.729 8.819 3.730 1.00 93.81 161 THR A C 1
ATOM 1251 O O . THR A 1 161 ? 8.625 8.375 3.015 1.00 93.81 161 THR A O 1
ATOM 1254 N N . GLY A 1 162 ? 7.587 10.130 3.951 1.00 89.94 162 GLY A N 1
ATOM 1255 C CA . GLY A 1 162 ? 8.374 11.149 3.259 1.00 89.94 162 GLY A CA 1
ATOM 1256 C C . GLY A 1 162 ? 7.968 11.321 1.794 1.00 89.94 162 GLY A C 1
ATOM 1257 O O . GLY A 1 162 ? 8.740 11.885 1.014 1.00 89.94 162 GLY A O 1
ATOM 1258 N N . ALA A 1 163 ? 6.781 10.829 1.424 1.00 78.56 163 ALA A N 1
ATOM 1259 C CA . ALA A 1 163 ? 6.195 11.048 0.112 1.00 78.56 163 ALA A CA 1
ATOM 1260 C C . ALA A 1 163 ? 6.025 12.558 -0.150 1.00 78.56 163 ALA A C 1
ATOM 1262 O O . ALA A 1 163 ? 5.604 13.280 0.762 1.00 78.56 163 ALA A O 1
ATOM 1263 N N . PRO A 1 164 ? 6.373 13.046 -1.355 1.00 58.31 164 PRO A N 1
ATOM 1264 C CA . PRO A 1 164 ? 6.245 14.456 -1.717 1.00 58.31 164 PRO A CA 1
ATOM 1265 C C . PRO A 1 164 ? 4.791 14.938 -1.823 1.00 58.31 164 PRO A C 1
ATOM 1267 O O . PRO A 1 164 ? 3.882 14.108 -2.053 1.00 58.31 164 PRO A O 1
#

Foldseek 3Di:
DVVCVLCQLLVCLLVVVLVPQADQDPLPDLVLFFDLAQFPDKFFAADQCQPCVVRRSCCSVPADWDADSSGTTHDPDRLADRVLSSQLSNLRSDSLQWAGDPDADPSNNAGFGMKTWHDDDQSIWIWTARLVQQWIWIDGRPHIHITGTDPVSSVSNCVSNVRD

Secondary structure (DSSP, 8-state):
-HHHHHHHHHHHHHHTGGGTT-B--SSPPGGGSPPSS--SEEEEB---TTT-HHHHHHHHHHS-EEEETTEEEESS---S-HHHHHHHHHHHT-GGGEE-----BTTTB----EEEEE-SGGG-EEEEEETTTTEEEEEETTEEEEEEEPHHHHHHHHHHH---

Radius of gyration: 14.89 Å; Cα contacts (8 Å, |Δi|>4): 323; chains: 1; bounding box: 36×34×34 Å

Mean predicted aligned error: 4.37 Å